Protein AF-H8ZH19-F1 (afdb_monomer_lite)

Sequence (104 aa):
SQDIRFMGSVVNFMPLTSICFNVSSLSLCGMPFLAGFYSKDLILDMVCLSWVNFLIFFLYFFSTGLTASYSFRLFYYSVFGDYNFFSSFSFNDNNYYISFGMMG

Organism: NCBI:txid1034397

Structure (mmCIF, N/CA/C/O backbone):
data_AF-H8ZH19-F1
#
_entry.id   AF-H8ZH19-F1
#
loop_
_atom_site.group_PDB
_atom_site.id
_atom_site.type_symbol
_atom_site.label_atom_id
_atom_site.label_alt_id
_atom_site.label_comp_id
_atom_site.label_asym_id
_atom_site.label_entity_id
_atom_site.label_seq_id
_atom_site.pdbx_PDB_ins_code
_atom_site.Cartn_x
_atom_site.Cartn_y
_atom_site.Cartn_z
_atom_site.occupancy
_atom_site.B_iso_or_equiv
_atom_site.auth_seq_id
_atom_site.auth_comp_id
_atom_site.auth_asym_id
_atom_site.auth_atom_id
_atom_site.pdbx_PDB_model_num
ATOM 1 N N . SER A 1 1 ? -9.662 -12.685 13.508 1.00 67.44 1 SER A N 1
ATOM 2 C CA . SER A 1 1 ? -9.379 -13.473 12.288 1.00 67.44 1 SER A CA 1
ATOM 3 C C . SER A 1 1 ? -8.575 -12.604 11.333 1.00 67.44 1 SER A C 1
ATOM 5 O O . SER A 1 1 ? -8.728 -11.393 11.382 1.00 67.44 1 SER A O 1
ATOM 7 N N . GLN A 1 2 ? -7.697 -13.193 10.517 1.00 81.88 2 GLN A N 1
ATOM 8 C CA . GLN A 1 2 ? -6.859 -12.458 9.546 1.00 81.88 2 GLN A CA 1
ATOM 9 C C . GLN A 1 2 ? -7.499 -12.350 8.153 1.00 81.88 2 GLN A C 1
ATOM 11 O O . GLN A 1 2 ? -6.927 -11.773 7.234 1.00 81.88 2 GLN A O 1
ATOM 16 N N . ASP A 1 3 ? -8.687 -12.922 7.976 1.00 83.88 3 ASP A N 1
ATOM 17 C CA . ASP A 1 3 ? -9.400 -12.855 6.710 1.00 83.88 3 ASP A CA 1
ATOM 18 C C . ASP A 1 3 ? -9.877 -11.427 6.433 1.00 83.88 3 ASP A C 1
ATOM 20 O O . ASP A 1 3 ? -10.711 -10.887 7.160 1.00 83.88 3 ASP A O 1
ATOM 24 N N . ILE A 1 4 ? -9.434 -10.871 5.304 1.00 83.12 4 ILE A N 1
ATOM 25 C CA . ILE A 1 4 ? -9.768 -9.513 4.833 1.00 83.12 4 ILE A CA 1
ATOM 26 C C . ILE A 1 4 ? -11.291 -9.278 4.759 1.00 83.12 4 ILE A C 1
ATOM 28 O O . ILE A 1 4 ? -11.765 -8.169 4.974 1.00 83.12 4 ILE A O 1
ATOM 32 N N . ARG A 1 5 ? -12.081 -10.334 4.521 1.00 82.06 5 ARG A N 1
ATOM 33 C CA . ARG A 1 5 ? -13.556 -10.277 4.477 1.00 82.06 5 ARG A CA 1
ATOM 34 C C . ARG A 1 5 ? -14.193 -9.873 5.812 1.00 82.06 5 ARG A C 1
ATOM 36 O O . ARG A 1 5 ? -15.287 -9.320 5.812 1.00 82.06 5 ARG A O 1
ATOM 43 N N . PHE A 1 6 ? -13.515 -10.150 6.924 1.00 78.88 6 PHE A N 1
ATOM 44 C CA . PHE A 1 6 ? -13.953 -9.796 8.275 1.00 78.88 6 PHE A CA 1
ATOM 45 C C . PHE A 1 6 ? -13.222 -8.560 8.825 1.00 78.88 6 PHE A C 1
ATOM 47 O O . PHE A 1 6 ? -13.388 -8.241 9.994 1.00 78.88 6 PHE A O 1
ATOM 54 N N . MET A 1 7 ? -12.408 -7.871 8.014 1.00 76.12 7 MET A N 1
ATOM 55 C CA . MET A 1 7 ? -11.650 -6.667 8.393 1.00 76.12 7 MET A CA 1
ATOM 56 C C . MET A 1 7 ? -12.301 -5.387 7.842 1.00 76.12 7 MET A C 1
ATOM 58 O O . MET A 1 7 ? -11.608 -4.497 7.359 1.00 76.12 7 MET A O 1
ATOM 62 N N . GLY A 1 8 ? -13.632 -5.313 7.860 1.00 79.56 8 GLY A N 1
ATOM 63 C CA . GLY A 1 8 ? -14.362 -4.145 7.364 1.00 79.56 8 GLY A CA 1
ATOM 64 C C . GLY A 1 8 ? -14.366 -2.989 8.362 1.00 79.56 8 GLY A C 1
ATOM 65 O O . GLY A 1 8 ? -14.497 -3.212 9.561 1.00 79.56 8 GLY A O 1
ATOM 66 N N . SER A 1 9 ? -14.237 -1.755 7.871 1.00 79.19 9 SER A N 1
ATOM 67 C CA . SER A 1 9 ? -14.342 -0.520 8.664 1.00 79.19 9 SER A CA 1
ATOM 68 C C . SER A 1 9 ? -13.416 -0.462 9.898 1.00 79.19 9 SER A C 1
ATOM 70 O O . SER A 1 9 ? -13.777 0.022 10.975 1.00 79.19 9 SER A O 1
ATOM 72 N N . VAL A 1 10 ? -12.173 -0.937 9.745 1.00 81.81 10 VAL A N 1
ATOM 73 C CA . VAL A 1 10 ? -11.161 -0.960 10.827 1.00 81.81 10 VAL A CA 1
ATOM 74 C C . VAL A 1 10 ? -10.823 0.453 11.316 1.00 81.81 10 VAL A C 1
ATOM 76 O O . VAL A 1 10 ? -10.488 0.636 12.484 1.00 81.81 10 VAL A O 1
ATOM 79 N N . VAL A 1 11 ? -10.981 1.459 10.449 1.00 80.38 11 VAL A N 1
ATOM 80 C CA . VAL A 1 11 ? -10.729 2.878 10.753 1.00 80.38 11 VAL A CA 1
ATOM 81 C C . VAL A 1 11 ? -11.496 3.363 11.986 1.00 80.38 11 VAL A C 1
ATOM 83 O O . VAL A 1 11 ? -10.972 4.170 12.747 1.00 80.38 11 VAL A O 1
ATOM 86 N N . ASN A 1 12 ? -12.700 2.839 12.230 1.00 78.62 12 ASN A N 1
ATOM 87 C CA . ASN A 1 12 ? -13.537 3.284 13.345 1.00 78.62 12 ASN A CA 1
ATOM 88 C C . ASN A 1 12 ? -13.128 2.690 14.701 1.00 78.62 12 ASN A C 1
ATOM 90 O O . ASN A 1 12 ? -13.431 3.277 15.736 1.00 78.62 12 ASN A O 1
ATOM 94 N N . PHE A 1 13 ? -12.421 1.557 14.709 1.00 82.56 13 PHE A N 1
ATOM 95 C CA . PHE A 1 13 ? -11.983 0.894 15.942 1.00 82.56 13 PHE A CA 1
ATOM 96 C C . PHE A 1 13 ? -10.504 1.120 16.257 1.00 82.56 13 PHE A C 1
ATOM 98 O O . PHE A 1 13 ? -10.132 1.205 17.425 1.00 82.56 13 PHE A O 1
ATOM 105 N N . MET A 1 14 ? -9.661 1.192 15.227 1.00 85.31 14 MET A N 1
ATOM 106 C CA . MET A 1 14 ? -8.209 1.319 15.344 1.00 85.31 14 MET A CA 1
ATOM 107 C C . MET A 1 14 ? -7.691 2.339 14.308 1.00 85.31 14 MET A C 1
ATOM 109 O O . MET A 1 14 ? -7.173 1.973 13.244 1.00 85.31 14 MET A O 1
ATOM 113 N N . PRO A 1 15 ? -7.895 3.648 14.555 1.00 83.94 15 PRO A N 1
ATOM 114 C CA . PRO A 1 15 ? -7.669 4.683 13.549 1.00 83.94 15 PRO A CA 1
ATOM 115 C C . PRO A 1 15 ? -6.189 4.836 13.190 1.00 83.94 15 PRO A C 1
ATOM 117 O O . PRO A 1 15 ? -5.863 4.933 12.009 1.00 83.94 15 PRO A O 1
ATOM 120 N N . LEU A 1 16 ? -5.281 4.797 14.170 1.00 87.81 16 LEU A N 1
ATOM 121 C CA . LEU A 1 16 ? -3.851 4.987 13.915 1.00 87.81 16 LEU A CA 1
ATOM 122 C C . LEU A 1 16 ? -3.298 3.851 13.052 1.00 87.81 16 LEU A C 1
ATOM 124 O O . LEU A 1 16 ? -2.705 4.092 11.998 1.00 87.81 16 LEU A O 1
ATOM 128 N N . THR A 1 17 ? -3.537 2.610 13.473 1.00 89.19 17 THR A N 1
ATOM 129 C CA . THR A 1 17 ? -3.030 1.440 12.752 1.00 89.19 17 THR A CA 1
ATOM 130 C C . THR A 1 17 ? -3.607 1.340 11.345 1.00 89.19 17 THR A C 1
ATOM 132 O O . THR A 1 17 ? -2.860 1.075 10.400 1.00 89.19 17 THR A O 1
ATOM 135 N N . SER A 1 18 ? -4.905 1.608 11.176 1.00 88.81 18 SER A N 1
ATOM 136 C CA . SER A 1 18 ? -5.558 1.568 9.864 1.00 88.81 18 SER A CA 1
ATOM 137 C C . SER A 1 18 ? -4.991 2.604 8.887 1.00 88.81 18 SER A C 1
ATOM 139 O O . SER A 1 18 ? -4.762 2.281 7.720 1.00 88.81 18 SER A O 1
ATOM 141 N N . ILE A 1 19 ? -4.706 3.828 9.345 1.00 89.19 19 ILE A N 1
ATOM 142 C CA . ILE A 1 19 ? -4.141 4.887 8.501 1.00 89.19 19 ILE A CA 1
ATOM 143 C C . ILE A 1 19 ? -2.716 4.520 8.092 1.00 89.19 19 ILE A C 1
ATOM 145 O O . ILE A 1 19 ? -2.420 4.505 6.899 1.00 89.19 19 ILE A O 1
ATOM 149 N N . CYS A 1 20 ? -1.851 4.157 9.041 1.00 91.31 20 CYS A N 1
ATOM 150 C CA . CYS A 1 20 ? -0.476 3.743 8.745 1.00 91.31 20 CYS A CA 1
ATOM 151 C C . CYS A 1 20 ? -0.435 2.546 7.776 1.00 91.31 20 CYS A C 1
ATOM 153 O O . CYS A 1 20 ? 0.359 2.519 6.831 1.00 91.31 20 CYS A O 1
ATOM 155 N N . PHE A 1 21 ? -1.329 1.573 7.960 1.00 91.50 21 PHE A N 1
ATOM 156 C CA . PHE A 1 21 ? -1.441 0.414 7.078 1.00 91.50 21 PHE A CA 1
ATOM 157 C C . PHE A 1 21 ? -1.887 0.796 5.659 1.00 91.50 21 PHE A C 1
ATOM 159 O O . PHE A 1 21 ? -1.270 0.389 4.675 1.00 91.50 21 PHE A O 1
ATOM 166 N N . ASN A 1 22 ? -2.910 1.640 5.526 1.00 91.00 22 ASN A N 1
ATOM 167 C CA . ASN A 1 22 ? -3.368 2.084 4.212 1.00 91.00 22 ASN A CA 1
ATOM 168 C C . ASN A 1 22 ? -2.328 2.979 3.512 1.00 91.00 22 ASN A C 1
ATOM 170 O O . ASN A 1 22 ? -2.062 2.787 2.325 1.00 91.00 22 ASN A O 1
ATOM 174 N N . VAL A 1 23 ? -1.668 3.892 4.234 1.00 92.12 23 VAL A N 1
ATOM 175 C CA . VAL A 1 23 ? -0.600 4.756 3.694 1.00 92.12 23 VAL A CA 1
ATOM 176 C C . VAL A 1 23 ? 0.594 3.930 3.211 1.00 92.12 23 VAL A C 1
ATOM 178 O O . VAL A 1 23 ? 1.099 4.165 2.114 1.00 92.12 23 VAL A O 1
ATOM 181 N N . SER A 1 24 ? 1.017 2.923 3.976 1.00 91.31 24 SER A N 1
ATOM 182 C CA . SER A 1 24 ? 2.087 2.010 3.550 1.00 91.31 24 SER A CA 1
ATOM 183 C C . SER A 1 24 ? 1.679 1.135 2.356 1.00 91.31 24 SER A C 1
ATOM 185 O O . SER A 1 24 ? 2.493 0.888 1.468 1.00 91.31 24 SER A O 1
ATOM 187 N N . SER A 1 25 ? 0.412 0.726 2.248 1.00 92.38 25 SER A N 1
ATOM 188 C CA . SER A 1 25 ? -0.078 -0.005 1.067 1.00 92.38 25 SER A CA 1
ATOM 189 C C . SER A 1 25 ? -0.102 0.854 -0.213 1.00 92.38 25 SER A C 1
ATOM 191 O O . SER A 1 25 ? 0.169 0.350 -1.310 1.00 92.38 25 SER A O 1
ATOM 193 N N . LEU A 1 26 ? -0.369 2.159 -0.074 1.00 91.00 26 LEU A N 1
ATOM 194 C CA . LEU A 1 26 ? -0.315 3.147 -1.157 1.00 91.00 26 LEU A CA 1
ATOM 195 C C . LEU A 1 26 ? 1.128 3.479 -1.548 1.00 91.00 26 LEU A C 1
ATOM 197 O O . LEU A 1 26 ? 1.429 3.588 -2.740 1.00 91.00 26 LEU A O 1
ATOM 201 N N . SER A 1 27 ? 2.039 3.582 -0.574 1.00 92.31 27 SER A N 1
ATOM 202 C CA . SER A 1 27 ? 3.466 3.764 -0.861 1.00 92.31 27 SER A CA 1
ATOM 203 C C . SER A 1 27 ? 4.029 2.549 -1.599 1.00 92.31 27 SER A C 1
ATOM 205 O O . SER A 1 27 ? 4.729 2.722 -2.593 1.00 92.31 27 SER A O 1
ATOM 207 N N . LEU A 1 28 ? 3.635 1.329 -1.212 1.00 91.12 28 LEU A N 1
ATOM 208 C CA . LEU A 1 28 ? 4.006 0.100 -1.912 1.00 91.12 28 LEU A CA 1
ATOM 209 C C . LEU A 1 28 ? 3.507 0.088 -3.362 1.00 91.12 28 LEU A C 1
ATOM 211 O O . LEU A 1 28 ? 4.215 -0.400 -4.236 1.00 91.12 28 LEU A O 1
ATOM 215 N N . CYS A 1 29 ? 2.321 0.629 -3.649 1.00 90.38 29 CYS A N 1
ATOM 216 C CA . CYS A 1 29 ? 1.805 0.749 -5.017 1.00 90.38 29 CYS A CA 1
ATOM 217 C C . CYS A 1 29 ? 2.548 1.813 -5.854 1.00 90.38 29 CYS A C 1
ATOM 219 O O . CYS A 1 29 ? 2.512 1.739 -7.078 1.00 90.38 29 CYS A O 1
ATOM 221 N N . GLY A 1 30 ? 3.248 2.761 -5.222 1.00 88.06 30 GLY A N 1
ATOM 222 C CA . GLY A 1 30 ? 3.911 3.875 -5.909 1.00 88.06 30 GLY A CA 1
ATOM 223 C C . GLY A 1 30 ? 3.004 5.091 -6.125 1.00 88.06 30 GLY A C 1
ATOM 224 O O . GLY A 1 30 ? 3.136 5.780 -7.128 1.00 88.06 30 GLY A O 1
ATOM 225 N N . MET A 1 31 ? 2.062 5.353 -5.212 1.00 89.81 31 MET A N 1
ATOM 226 C CA . MET A 1 31 ? 1.207 6.548 -5.259 1.00 89.81 31 MET A CA 1
ATOM 227 C C . MET A 1 31 ? 2.067 7.836 -5.293 1.00 89.81 31 MET A C 1
ATOM 229 O O . MET A 1 31 ? 3.053 7.907 -4.549 1.00 89.81 31 MET A O 1
ATOM 233 N N . PRO A 1 32 ? 1.721 8.856 -6.110 1.00 83.75 32 PRO A N 1
ATOM 234 C CA . PRO A 1 32 ? 2.539 10.060 -6.263 1.00 83.75 32 PRO A CA 1
ATOM 235 C C . PRO A 1 32 ? 2.780 10.760 -4.920 1.00 83.75 32 PRO A C 1
ATOM 237 O O . PRO A 1 32 ? 1.898 10.794 -4.062 1.00 83.75 32 PRO A O 1
ATOM 240 N N . PHE A 1 33 ? 3.978 11.330 -4.761 1.00 87.31 33 PHE A N 1
ATOM 241 C CA . PHE A 1 33 ? 4.480 12.019 -3.558 1.00 87.31 33 PHE A CA 1
ATOM 242 C C . PHE A 1 33 ? 4.850 11.137 -2.352 1.00 87.31 33 PHE A C 1
ATOM 244 O O . PHE A 1 33 ? 5.416 11.658 -1.390 1.00 87.31 33 PHE A O 1
ATOM 251 N N . LEU A 1 34 ? 4.606 9.821 -2.381 1.00 91.12 34 LEU A N 1
ATOM 252 C CA . LEU A 1 34 ? 5.051 8.911 -1.318 1.00 91.12 34 LEU A CA 1
ATOM 253 C C . LEU A 1 34 ? 6.440 8.326 -1.617 1.00 91.12 34 LEU A C 1
ATOM 255 O O . LEU A 1 34 ? 6.877 8.260 -2.762 1.00 91.12 34 LEU A O 1
ATOM 259 N N . ALA A 1 35 ? 7.130 7.839 -0.582 1.00 89.94 35 ALA A N 1
ATOM 260 C CA . ALA A 1 35 ? 8.495 7.310 -0.694 1.00 89.94 35 ALA A CA 1
ATOM 261 C C . ALA A 1 35 ? 8.660 6.222 -1.777 1.00 89.94 35 ALA A C 1
ATOM 263 O O . ALA A 1 35 ? 9.684 6.172 -2.453 1.00 89.94 35 ALA A O 1
ATOM 264 N N . GLY A 1 36 ? 7.646 5.371 -1.972 1.00 89.69 36 GLY A N 1
ATOM 265 C CA . GLY A 1 36 ? 7.696 4.302 -2.970 1.00 89.69 36 GLY A CA 1
ATOM 266 C C . GLY A 1 36 ? 7.607 4.777 -4.422 1.00 89.69 36 GLY A C 1
ATOM 267 O O . GLY A 1 36 ? 8.077 4.063 -5.300 1.00 89.69 36 GLY A O 1
ATOM 268 N N . PHE A 1 37 ? 7.073 5.974 -4.683 1.00 91.00 37 PHE A N 1
ATOM 269 C CA . PHE A 1 37 ? 7.101 6.589 -6.013 1.00 91.00 37 PHE A CA 1
ATOM 270 C C . PHE A 1 37 ? 8.539 6.919 -6.419 1.00 91.00 37 PHE A C 1
ATOM 272 O O . PHE A 1 37 ? 8.994 6.492 -7.471 1.00 91.00 37 PHE A O 1
ATOM 279 N N . TYR A 1 38 ? 9.303 7.566 -5.532 1.00 90.69 38 TYR A N 1
ATOM 280 C CA . TYR A 1 38 ? 10.689 7.949 -5.818 1.00 90.69 38 TYR A CA 1
ATOM 281 C C . TYR A 1 38 ? 11.598 6.756 -6.125 1.00 90.69 38 TYR A C 1
ATOM 283 O O . TYR A 1 38 ? 12.480 6.868 -6.966 1.00 90.69 38 TYR A O 1
ATOM 291 N N . SER A 1 39 ? 11.407 5.613 -5.463 1.00 91.44 39 SER A N 1
ATOM 292 C CA . SER A 1 39 ? 12.201 4.419 -5.762 1.00 91.44 39 SER A CA 1
ATOM 293 C C . SER A 1 39 ? 11.699 3.687 -7.005 1.00 91.44 39 SER A C 1
ATOM 295 O O . SER A 1 39 ? 12.511 3.318 -7.852 1.00 91.44 39 SER A O 1
ATOM 297 N N . LYS A 1 40 ? 10.383 3.476 -7.139 1.00 89.81 40 LYS A N 1
ATOM 298 C CA . LYS A 1 40 ? 9.823 2.711 -8.260 1.00 89.81 40 LYS A CA 1
ATOM 299 C C . LYS A 1 40 ? 9.945 3.435 -9.596 1.00 89.81 40 LYS A C 1
ATOM 301 O O . LYS A 1 40 ? 10.307 2.769 -10.561 1.00 89.81 40 LYS A O 1
ATOM 306 N N . ASP A 1 41 ? 9.718 4.746 -9.652 1.00 89.12 41 ASP A N 1
ATOM 307 C CA . ASP A 1 41 ? 9.841 5.508 -10.901 1.00 89.12 41 ASP A CA 1
ATOM 308 C C . ASP A 1 41 ? 11.284 5.523 -11.401 1.00 89.12 41 ASP A C 1
ATOM 310 O O . ASP A 1 41 ? 11.531 5.222 -12.565 1.00 89.12 41 ASP A O 1
ATOM 314 N N . LEU A 1 42 ? 12.259 5.736 -10.508 1.00 89.44 42 LEU A N 1
ATOM 315 C CA . LEU A 1 42 ? 13.677 5.661 -10.875 1.00 89.44 42 LEU A CA 1
ATOM 316 C C . LEU A 1 42 ? 14.067 4.271 -11.394 1.00 89.44 42 LEU A C 1
ATOM 318 O O . LEU A 1 42 ? 14.829 4.162 -12.353 1.00 89.44 42 LEU A O 1
ATOM 322 N N . ILE A 1 43 ? 13.558 3.196 -10.781 1.00 90.25 43 ILE A N 1
ATOM 323 C CA . ILE A 1 43 ? 13.819 1.830 -11.260 1.00 90.25 43 ILE A CA 1
ATOM 324 C C . ILE A 1 43 ? 13.182 1.616 -12.637 1.00 90.25 43 ILE A C 1
ATOM 326 O O . ILE A 1 43 ? 13.808 1.008 -13.504 1.00 90.25 43 ILE A O 1
ATOM 330 N N . LEU A 1 44 ? 11.965 2.114 -12.853 1.00 88.25 44 LEU A N 1
ATOM 331 C CA . LEU A 1 44 ? 11.253 1.974 -14.119 1.00 88.25 44 LEU A CA 1
ATOM 332 C C . LEU A 1 44 ? 11.983 2.725 -15.245 1.00 88.25 44 LEU A C 1
ATOM 334 O O . LEU A 1 44 ? 12.230 2.131 -16.296 1.00 88.25 44 LEU A O 1
ATOM 338 N N . ASP A 1 45 ? 12.447 3.949 -14.991 1.00 88.31 45 ASP A N 1
ATOM 339 C CA . ASP A 1 45 ? 13.272 4.717 -15.932 1.00 88.31 45 ASP A CA 1
ATOM 340 C C . ASP A 1 45 ? 14.579 3.987 -16.273 1.00 88.31 45 ASP A C 1
ATOM 342 O O . ASP A 1 45 ? 14.948 3.865 -17.444 1.00 88.31 45 ASP A O 1
ATOM 346 N N . MET A 1 46 ? 15.258 3.421 -15.269 1.00 88.31 46 MET A N 1
ATOM 347 C CA . MET A 1 46 ? 16.476 2.631 -15.479 1.00 88.31 46 MET A CA 1
ATOM 348 C C . MET A 1 46 ? 16.218 1.370 -16.315 1.00 88.31 46 MET A C 1
ATOM 350 O O . MET A 1 46 ? 17.043 1.009 -17.158 1.00 88.31 46 MET A O 1
ATOM 354 N N . VAL A 1 47 ? 15.081 0.695 -16.121 1.00 88.00 47 VAL A N 1
ATOM 355 C CA . VAL A 1 47 ? 14.685 -0.484 -16.912 1.00 88.00 47 VAL A CA 1
ATOM 356 C C . VAL A 1 47 ? 14.337 -0.094 -18.352 1.00 88.00 47 VAL A C 1
ATOM 358 O O . VAL A 1 47 ? 14.668 -0.839 -19.270 1.00 88.00 47 VAL A O 1
ATOM 361 N N . CYS A 1 48 ? 13.731 1.074 -18.568 1.00 85.62 48 CYS A N 1
ATOM 362 C CA . CYS A 1 48 ? 13.452 1.605 -19.904 1.00 85.62 48 CYS A CA 1
ATOM 363 C C . CYS A 1 48 ? 14.722 2.018 -20.666 1.00 85.62 48 CYS A C 1
ATOM 365 O O . CYS A 1 48 ? 14.788 1.843 -21.881 1.00 85.62 48 CYS A O 1
ATOM 367 N N . LEU A 1 49 ? 15.721 2.567 -19.970 1.00 87.12 49 LEU A N 1
ATOM 368 C CA . LEU A 1 49 ? 16.988 3.011 -20.565 1.00 87.12 49 LEU A CA 1
ATOM 369 C C . LEU A 1 49 ? 17.989 1.867 -20.784 1.00 87.12 49 LEU A C 1
ATOM 371 O O . LEU A 1 49 ? 18.885 1.976 -21.624 1.00 87.12 49 LEU A O 1
ATOM 375 N N . SER A 1 50 ? 17.874 0.781 -20.019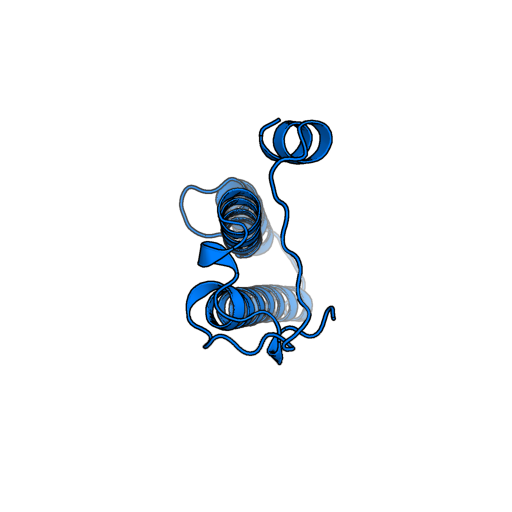 1.00 83.56 50 SER A N 1
ATOM 376 C CA . SER A 1 50 ? 18.783 -0.361 -20.112 1.00 83.56 50 SER A CA 1
ATOM 377 C C . SER A 1 50 ? 18.340 -1.380 -21.163 1.00 83.56 50 SER A C 1
ATOM 379 O O . SER A 1 50 ? 17.168 -1.529 -21.496 1.00 83.56 50 SER A O 1
ATOM 381 N N . TRP A 1 51 ? 19.312 -2.121 -21.698 1.00 82.31 51 TRP A N 1
ATOM 382 C CA . TRP A 1 51 ? 19.087 -3.165 -22.699 1.00 82.31 51 TRP A CA 1
ATOM 383 C C . TRP A 1 51 ? 18.594 -4.454 -22.027 1.00 82.31 51 TRP A C 1
ATOM 385 O O . TRP A 1 51 ? 19.319 -5.446 -21.935 1.00 82.31 51 TRP A O 1
ATOM 395 N N . VAL A 1 52 ? 17.367 -4.427 -21.504 1.00 84.81 52 VAL A N 1
ATOM 396 C CA . VAL A 1 52 ? 16.726 -5.579 -20.8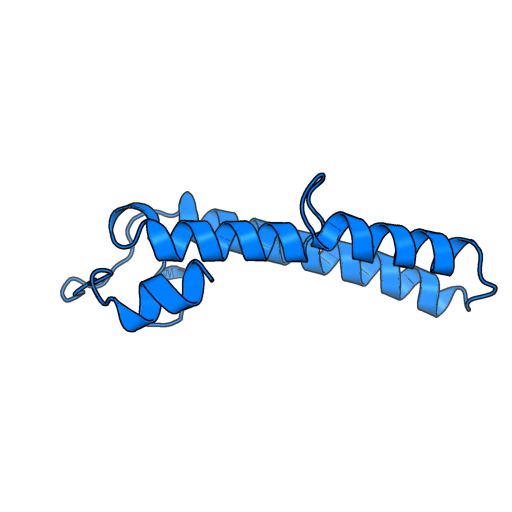55 1.00 84.81 52 VAL A CA 1
ATOM 397 C C . VAL A 1 52 ? 15.979 -6.426 -21.888 1.00 84.81 52 VAL A C 1
ATOM 399 O O . VAL A 1 52 ? 15.392 -5.913 -22.838 1.00 84.81 52 VAL A O 1
ATOM 402 N N . ASN A 1 53 ? 15.956 -7.748 -21.690 1.00 88.81 53 ASN A N 1
ATOM 403 C CA . ASN A 1 53 ? 15.142 -8.652 -22.504 1.00 88.81 53 ASN A CA 1
ATOM 404 C C . ASN A 1 53 ? 13.660 -8.243 -22.485 1.00 88.81 53 ASN A C 1
ATOM 406 O O . ASN A 1 53 ? 13.082 -8.032 -21.417 1.00 88.81 53 ASN A O 1
ATOM 410 N N . PHE A 1 54 ? 13.018 -8.262 -23.657 1.00 87.06 54 PHE A N 1
ATOM 411 C CA . PHE A 1 54 ? 11.605 -7.896 -23.823 1.00 87.06 54 PHE A CA 1
ATOM 412 C C . PHE A 1 54 ? 10.655 -8.666 -22.885 1.00 87.06 54 PHE A C 1
ATOM 414 O O . PHE A 1 54 ? 9.704 -8.101 -22.354 1.00 87.06 54 PHE A O 1
ATOM 421 N N . LEU A 1 55 ? 10.940 -9.946 -22.618 1.00 91.31 55 LEU A N 1
ATOM 422 C CA . LEU A 1 55 ? 10.157 -10.761 -21.682 1.00 91.31 55 LEU A CA 1
ATOM 423 C C . LEU A 1 55 ? 10.217 -10.238 -20.240 1.00 91.31 55 LEU A C 1
ATOM 425 O O . LEU A 1 55 ? 9.193 -10.187 -19.564 1.00 91.31 55 LEU A O 1
ATOM 429 N N . ILE A 1 56 ? 11.403 -9.841 -19.769 1.00 89.81 56 ILE A N 1
ATOM 430 C CA . ILE A 1 56 ? 11.592 -9.313 -18.409 1.00 89.81 56 ILE A CA 1
ATOM 431 C C . ILE A 1 56 ? 10.918 -7.947 -18.296 1.00 89.81 56 ILE A C 1
ATOM 433 O O . ILE A 1 56 ? 10.231 -7.691 -17.311 1.00 89.81 56 ILE A O 1
ATOM 437 N N . PHE A 1 57 ? 11.054 -7.111 -19.328 1.00 89.94 57 PHE A N 1
ATOM 438 C CA . PHE A 1 57 ? 10.354 -5.835 -19.417 1.00 89.94 57 PHE A CA 1
ATOM 439 C C . PHE A 1 57 ? 8.836 -6.029 -19.279 1.00 89.94 57 PHE A C 1
ATOM 441 O O . PHE A 1 57 ? 8.218 -5.454 -18.386 1.00 89.94 57 PHE A O 1
ATOM 448 N N . PHE A 1 58 ? 8.237 -6.914 -20.082 1.00 90.88 58 PHE A N 1
ATOM 449 C CA . PHE A 1 58 ? 6.799 -7.186 -20.017 1.00 90.88 58 PHE A CA 1
ATOM 450 C C . PHE A 1 58 ? 6.350 -7.699 -18.639 1.00 90.88 58 PHE A C 1
ATOM 452 O O . PHE A 1 58 ? 5.380 -7.191 -18.074 1.00 90.88 58 PHE A O 1
ATOM 459 N N . LEU A 1 59 ? 7.067 -8.675 -18.073 1.00 92.88 59 LEU A N 1
ATOM 460 C CA . LEU A 1 59 ? 6.745 -9.227 -16.755 1.00 92.88 59 LEU A CA 1
ATOM 461 C C . LEU A 1 59 ? 6.856 -8.176 -15.645 1.00 92.88 59 LEU A C 1
ATOM 463 O O . LEU A 1 59 ? 6.038 -8.186 -14.726 1.00 92.88 59 LEU A O 1
ATOM 467 N N . TYR A 1 60 ? 7.816 -7.253 -15.741 1.00 91.25 60 TYR A N 1
ATOM 468 C CA . TYR A 1 60 ? 7.969 -6.164 -14.783 1.00 91.25 60 TYR A CA 1
ATOM 469 C C . TYR A 1 60 ? 6.733 -5.256 -14.771 1.00 91.25 60 TYR A C 1
ATOM 471 O O . TYR A 1 60 ? 6.100 -5.118 -13.724 1.00 91.25 60 TYR A O 1
ATOM 479 N N . PHE A 1 61 ? 6.315 -4.732 -15.929 1.00 90.44 61 PHE A N 1
ATO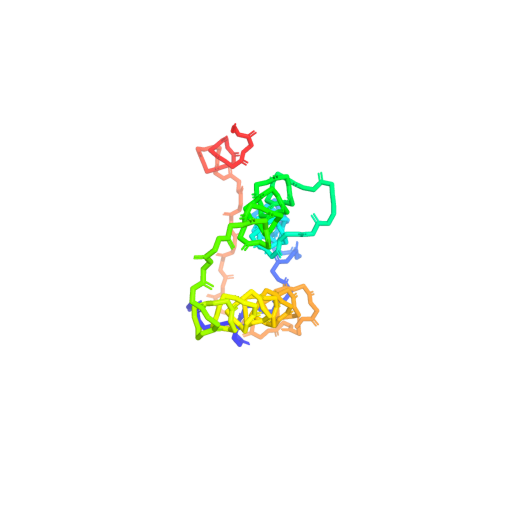M 480 C CA . PHE A 1 61 ? 5.111 -3.892 -16.034 1.00 90.44 61 PHE A CA 1
ATOM 481 C C . PHE A 1 61 ? 3.831 -4.633 -15.637 1.00 90.44 61 PHE A C 1
ATOM 483 O O . PHE A 1 61 ? 2.946 -4.070 -14.992 1.00 90.44 61 PHE A O 1
ATOM 490 N N . PHE A 1 62 ? 3.725 -5.916 -15.985 1.00 94.19 62 PHE A N 1
ATOM 491 C CA . PHE A 1 62 ? 2.584 -6.722 -15.564 1.00 94.19 62 PHE A CA 1
ATOM 492 C C . PHE A 1 62 ? 2.549 -6.893 -14.038 1.00 94.19 62 PHE A C 1
ATOM 494 O O . PHE A 1 62 ? 1.498 -6.741 -13.412 1.00 94.19 62 PHE A O 1
ATOM 501 N N . SER A 1 63 ? 3.703 -7.145 -13.414 1.00 92.88 63 SER A N 1
ATOM 502 C CA . SER A 1 63 ? 3.803 -7.290 -11.962 1.00 92.88 63 SER A CA 1
ATOM 503 C C . SER A 1 63 ? 3.464 -5.998 -11.214 1.00 92.88 63 SER A C 1
ATOM 505 O O . SER A 1 63 ? 2.730 -6.052 -10.226 1.00 92.88 63 SER A O 1
ATOM 507 N N . THR A 1 64 ? 3.905 -4.829 -11.696 1.00 92.12 64 THR A N 1
ATOM 508 C CA . THR A 1 64 ? 3.568 -3.542 -11.069 1.00 92.12 64 THR A CA 1
ATOM 509 C C . THR A 1 64 ? 2.063 -3.273 -11.143 1.00 92.12 64 THR A C 1
ATOM 511 O O . THR A 1 64 ? 1.463 -2.903 -10.130 1.00 92.12 64 THR A O 1
ATOM 514 N N . GLY A 1 65 ? 1.417 -3.592 -12.269 1.00 92.81 65 GLY A N 1
ATOM 515 C CA . GLY A 1 65 ? -0.044 -3.554 -12.400 1.00 92.81 65 GLY A CA 1
ATOM 516 C C . GLY A 1 65 ? -0.775 -4.483 -11.417 1.00 92.81 65 GLY A C 1
ATOM 517 O O . GLY A 1 65 ? -1.764 -4.081 -10.797 1.00 92.81 65 GLY A O 1
ATOM 518 N N . LEU A 1 66 ? -0.271 -5.704 -11.203 1.00 93.75 66 LEU A N 1
ATOM 519 C CA . LEU A 1 66 ? -0.829 -6.628 -10.205 1.00 93.75 66 LEU A CA 1
ATOM 520 C C . LEU A 1 66 ? -0.658 -6.118 -8.768 1.00 93.75 66 LEU A C 1
ATOM 522 O O . LEU A 1 66 ? -1.569 -6.271 -7.955 1.00 93.75 66 LEU A O 1
ATOM 526 N N . THR A 1 67 ? 0.471 -5.479 -8.444 1.00 93.31 67 THR A N 1
ATOM 527 C CA . THR A 1 67 ? 0.640 -4.872 -7.113 1.00 93.31 67 THR A CA 1
ATOM 528 C C . THR A 1 67 ? -0.364 -3.750 -6.875 1.00 93.31 67 THR A C 1
ATOM 530 O O . THR A 1 67 ? -0.930 -3.664 -5.786 1.00 93.31 67 THR A O 1
ATOM 533 N N . ALA A 1 68 ? -0.663 -2.954 -7.906 1.00 92.25 68 ALA A N 1
ATOM 534 C CA . ALA A 1 68 ? -1.666 -1.905 -7.810 1.00 92.25 68 ALA A CA 1
ATOM 535 C C . ALA A 1 68 ? -3.068 -2.471 -7.565 1.00 92.25 68 ALA A C 1
ATOM 537 O O . ALA A 1 68 ? -3.760 -2.027 -6.647 1.00 92.25 68 ALA A O 1
ATOM 538 N N . SER A 1 69 ? -3.476 -3.497 -8.320 1.00 93.69 69 SER A N 1
ATOM 539 C CA . SER A 1 69 ? -4.795 -4.118 -8.136 1.00 93.69 69 SER A CA 1
ATOM 540 C C . SER A 1 69 ? -4.962 -4.745 -6.746 1.00 93.69 69 SER A C 1
ATOM 542 O O . SER A 1 69 ? -6.033 -4.631 -6.142 1.00 93.69 69 SER A O 1
ATOM 544 N N . TYR A 1 70 ? -3.896 -5.337 -6.196 1.00 92.56 70 TYR A N 1
ATOM 545 C CA . TYR A 1 70 ? -3.881 -5.834 -4.821 1.00 92.56 70 TYR A CA 1
ATOM 546 C C . TYR A 1 70 ? -4.056 -4.705 -3.795 1.00 92.56 70 TYR A C 1
ATOM 548 O O . TYR A 1 70 ? -4.932 -4.809 -2.932 1.00 92.56 70 TYR A O 1
ATOM 556 N N . SER A 1 71 ? -3.276 -3.621 -3.900 1.00 91.75 71 SER A N 1
ATOM 557 C CA . SER A 1 71 ? -3.370 -2.484 -2.974 1.00 91.75 71 SER A CA 1
ATOM 558 C C . SER A 1 71 ? -4.759 -1.841 -2.998 1.00 91.75 71 SER A C 1
ATOM 560 O O . SER A 1 71 ? -5.323 -1.575 -1.937 1.00 91.75 71 SER A O 1
ATOM 562 N N . PHE A 1 72 ? -5.368 -1.672 -4.178 1.00 89.88 72 PHE A N 1
ATOM 563 C CA . PHE A 1 72 ? -6.734 -1.146 -4.285 1.00 89.88 72 PHE A CA 1
ATOM 564 C C . PHE A 1 72 ? -7.776 -2.065 -3.646 1.00 89.88 72 PHE A C 1
ATOM 566 O O . PHE A 1 72 ? -8.653 -1.590 -2.922 1.00 89.88 72 PHE A O 1
ATOM 573 N N . ARG A 1 73 ? -7.678 -3.383 -3.866 1.00 90.38 73 ARG A N 1
ATOM 574 C CA . ARG A 1 73 ? -8.571 -4.358 -3.223 1.00 90.38 73 ARG A CA 1
ATOM 575 C C . ARG A 1 73 ? -8.466 -4.277 -1.701 1.00 90.38 73 ARG A C 1
ATOM 577 O O . ARG A 1 73 ? -9.483 -4.316 -1.015 1.00 90.38 73 ARG A O 1
ATOM 584 N N . LEU A 1 74 ? -7.250 -4.192 -1.174 1.00 89.56 74 LEU A N 1
ATOM 585 C CA . LEU A 1 74 ? -7.006 -4.119 0.262 1.00 89.56 74 LEU A CA 1
ATOM 586 C C . LEU A 1 74 ? -7.562 -2.822 0.863 1.00 89.56 74 LEU A C 1
ATOM 588 O O . LEU A 1 74 ? -8.264 -2.889 1.869 1.00 89.56 74 LEU A O 1
ATOM 592 N N . PHE A 1 75 ? -7.338 -1.685 0.201 1.00 89.06 75 PHE A N 1
ATOM 593 C CA . PHE A 1 75 ? -7.898 -0.391 0.595 1.00 89.06 75 PHE A CA 1
ATOM 594 C C . PHE A 1 75 ? -9.435 -0.396 0.614 1.00 89.06 75 PHE A C 1
ATOM 596 O O . PHE A 1 75 ? -10.054 0.123 1.543 1.00 89.06 75 PHE A O 1
ATOM 603 N N . TYR A 1 76 ? -10.061 -1.030 -0.384 1.00 87.88 76 TYR A N 1
ATOM 604 C CA . TYR A 1 76 ? -11.516 -1.166 -0.439 1.00 87.88 76 TYR A CA 1
ATOM 605 C C . TYR A 1 76 ? -12.070 -1.911 0.780 1.00 87.88 76 TYR A C 1
ATOM 607 O O . TYR A 1 76 ? -12.971 -1.411 1.451 1.00 87.88 76 TYR A O 1
ATOM 615 N N . TYR A 1 77 ? -11.508 -3.077 1.107 1.00 86.00 77 TYR A N 1
ATOM 616 C CA . TYR A 1 77 ? -11.991 -3.865 2.241 1.00 86.00 77 TYR A CA 1
ATOM 617 C C . TYR A 1 77 ? -11.682 -3.222 3.599 1.00 86.00 77 TYR A C 1
ATOM 619 O O . TYR A 1 77 ? -12.521 -3.312 4.491 1.00 86.00 77 TYR A O 1
ATOM 627 N N . SER A 1 78 ? -10.528 -2.566 3.767 1.00 85.19 78 SER A N 1
ATOM 628 C CA . SER A 1 78 ? -10.125 -1.984 5.056 1.00 85.19 78 SER A CA 1
ATOM 629 C C . SER A 1 78 ? -10.895 -0.706 5.417 1.00 85.19 78 SER A C 1
ATOM 631 O O . SER A 1 78 ? -11.215 -0.499 6.592 1.00 85.19 78 SER A O 1
ATOM 633 N N . VAL A 1 79 ? -11.188 0.152 4.429 1.00 82.50 79 VAL A N 1
ATOM 634 C CA . VAL A 1 79 ? -11.809 1.473 4.642 1.00 82.50 79 VAL A CA 1
ATOM 635 C C . VAL A 1 79 ? -13.304 1.471 4.337 1.00 82.50 79 VAL A C 1
ATOM 637 O O . VAL A 1 79 ? -14.084 1.962 5.148 1.00 82.50 79 VAL A O 1
ATOM 640 N N . PHE A 1 80 ? -13.707 0.931 3.183 1.00 78.81 80 PHE A N 1
ATOM 641 C CA . PH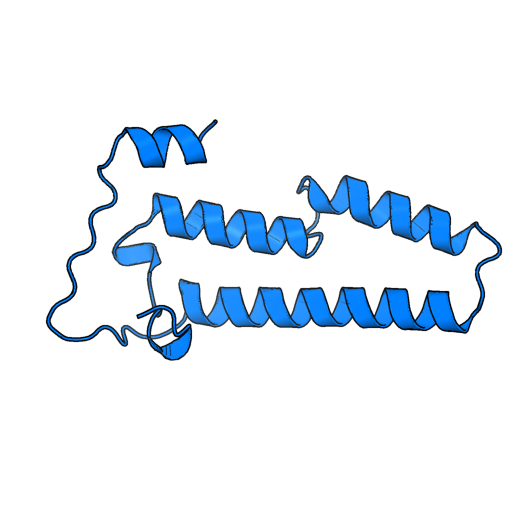E A 1 80 ? -15.085 1.033 2.683 1.00 78.81 80 PHE A CA 1
ATOM 642 C C . PHE A 1 80 ? -15.953 -0.191 2.981 1.00 78.81 80 PHE A C 1
ATOM 644 O O . PHE A 1 80 ? -17.159 -0.139 2.761 1.00 78.81 80 PHE A O 1
ATOM 651 N N . GLY A 1 81 ? -15.363 -1.295 3.444 1.00 76.56 81 GLY A N 1
ATOM 652 C CA . GLY A 1 81 ? -16.107 -2.506 3.774 1.00 76.56 81 GLY A CA 1
ATOM 653 C C . GLY A 1 81 ? -17.029 -2.319 4.981 1.00 76.56 81 GLY A C 1
ATOM 654 O O . GLY A 1 81 ? -16.645 -1.686 5.964 1.00 76.56 81 GLY A O 1
ATOM 655 N N . ASP A 1 82 ? -18.217 -2.923 4.922 1.00 74.31 82 ASP A N 1
ATOM 656 C CA . ASP A 1 82 ? -19.162 -2.969 6.041 1.00 74.31 82 ASP A CA 1
ATOM 657 C C . ASP A 1 82 ? -18.585 -3.701 7.262 1.00 74.31 82 ASP A C 1
ATOM 659 O O . ASP A 1 82 ? -17.722 -4.579 7.152 1.00 74.31 82 ASP A O 1
ATOM 663 N N . TYR A 1 83 ? -19.105 -3.371 8.445 1.00 71.88 83 TYR A N 1
ATOM 664 C CA . TYR A 1 83 ? -18.730 -4.006 9.706 1.00 71.88 83 TYR A CA 1
ATOM 665 C C . TYR A 1 83 ? -19.104 -5.496 9.731 1.00 71.88 83 TYR A C 1
ATOM 667 O O . TYR A 1 83 ? -20.219 -5.863 10.089 1.00 71.88 83 TYR A O 1
ATOM 675 N N . ASN A 1 84 ? -18.142 -6.365 9.417 1.00 71.19 84 ASN A N 1
ATOM 676 C CA . ASN A 1 84 ? -18.316 -7.826 9.416 1.00 71.19 84 ASN A CA 1
ATOM 677 C C . ASN A 1 84 ? -17.607 -8.512 10.597 1.00 71.19 84 ASN A C 1
ATOM 679 O O . ASN A 1 84 ? -17.130 -9.643 10.497 1.00 71.19 84 ASN A O 1
ATOM 683 N N . PHE A 1 85 ? -17.507 -7.820 11.726 1.00 72.25 85 PHE A N 1
ATOM 684 C CA . PHE A 1 85 ? -16.866 -8.321 12.934 1.00 72.25 85 PHE A CA 1
ATOM 685 C C . PHE A 1 85 ? -17.795 -9.293 13.696 1.00 72.25 85 PHE A C 1
ATOM 687 O O . PHE A 1 85 ? -18.968 -9.012 13.915 1.00 72.25 85 PHE A O 1
ATOM 694 N N . PHE A 1 86 ? -17.269 -10.446 14.125 1.00 70.62 86 PHE A N 1
ATOM 695 C CA . PHE A 1 86 ? -17.861 -11.318 15.143 1.00 70.62 86 PHE A CA 1
ATOM 696 C C . PHE A 1 86 ? -18.264 -10.531 16.401 1.00 70.62 86 PHE A C 1
ATOM 698 O O . PHE A 1 86 ? -17.594 -9.596 16.829 1.00 70.62 86 PHE A O 1
ATOM 705 N N . SER A 1 87 ? -19.346 -10.953 17.047 1.00 63.56 87 SER A N 1
ATOM 706 C CA . SER A 1 87 ? -19.948 -10.257 18.193 1.00 63.56 87 SER A CA 1
ATOM 707 C C . SER A 1 87 ? -19.038 -10.106 19.423 1.00 63.56 87 SER A C 1
ATOM 709 O O . SER A 1 87 ? -19.336 -9.306 20.303 1.00 63.56 87 SER A O 1
ATOM 711 N N . SER A 1 88 ? -17.933 -10.850 19.502 1.00 67.00 88 SER A N 1
ATOM 712 C CA . SER A 1 88 ? -16.963 -10.822 20.601 1.00 67.00 88 SER A CA 1
ATOM 713 C C . SER A 1 88 ? -15.593 -10.315 20.133 1.00 67.00 88 SER A C 1
ATOM 715 O O . SER A 1 88 ? -14.600 -11.043 20.202 1.00 67.00 88 SER A O 1
ATOM 717 N N . PHE A 1 89 ? -15.529 -9.087 19.618 1.00 70.69 89 PHE A N 1
ATOM 718 C CA . PHE A 1 89 ? -14.261 -8.444 19.271 1.00 70.69 89 PHE A CA 1
ATOM 719 C C . PHE A 1 89 ? -13.912 -7.320 20.249 1.00 70.69 89 PHE A C 1
ATOM 721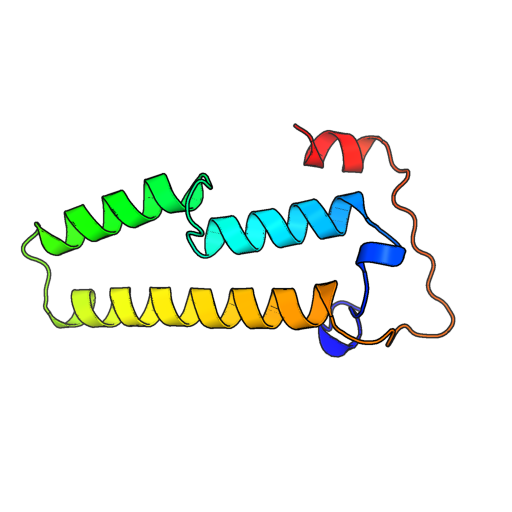 O O . PHE A 1 89 ? -14.718 -6.435 20.519 1.00 70.69 89 PHE A O 1
ATOM 728 N N . SER A 1 90 ? -12.682 -7.357 20.766 1.00 75.81 90 SER A N 1
ATOM 729 C CA . SER A 1 90 ? -12.078 -6.285 21.556 1.00 75.81 90 SER A CA 1
ATOM 730 C C . SER A 1 90 ? -10.952 -5.642 20.750 1.00 75.81 90 SER A C 1
ATOM 732 O O . SER A 1 90 ? -9.929 -6.284 20.502 1.00 75.81 90 SER A O 1
ATOM 734 N N . PHE A 1 91 ? -11.126 -4.381 20.365 1.00 76.19 91 PHE A N 1
ATOM 735 C CA . PHE A 1 91 ? -10.074 -3.575 19.752 1.00 76.19 91 PHE A CA 1
ATOM 736 C C . PHE A 1 91 ? -9.442 -2.675 20.813 1.00 76.19 91 PHE A C 1
ATOM 738 O O . PHE A 1 91 ? -10.152 -2.042 21.591 1.00 76.19 91 PHE A O 1
ATOM 745 N N . ASN A 1 92 ? -8.113 -2.640 20.868 1.00 79.31 92 ASN A N 1
ATOM 746 C CA . ASN A 1 92 ? -7.376 -1.751 21.759 1.00 79.31 92 ASN A CA 1
ATOM 747 C C . ASN A 1 92 ? -6.133 -1.228 21.035 1.00 79.31 92 ASN A C 1
ATOM 749 O O . ASN A 1 92 ? -5.197 -1.989 20.804 1.00 79.31 92 ASN A O 1
ATOM 753 N N . ASP A 1 93 ? -6.136 0.064 20.705 1.00 78.38 93 ASP A N 1
ATOM 754 C CA . ASP A 1 93 ? -5.030 0.751 20.021 1.00 78.38 93 ASP A CA 1
ATOM 755 C C . ASP A 1 93 ? -4.179 1.606 20.989 1.00 78.38 93 ASP A C 1
ATOM 757 O O . ASP A 1 93 ? -3.275 2.328 20.579 1.00 78.38 93 ASP A O 1
ATOM 761 N N . ASN A 1 94 ? -4.431 1.515 22.303 1.00 78.88 94 ASN A N 1
ATOM 762 C CA . ASN A 1 94 ? -3.810 2.386 23.313 1.00 78.88 94 ASN A CA 1
ATOM 763 C C . ASN A 1 94 ? -2.423 1.917 23.786 1.00 78.88 94 ASN A C 1
ATOM 765 O O . ASN A 1 94 ? -1.873 2.468 24.742 1.00 78.88 94 ASN A O 1
ATOM 769 N N . ASN A 1 95 ? -1.855 0.871 23.185 1.00 85.44 95 ASN A N 1
ATOM 770 C CA . ASN A 1 95 ? -0.567 0.353 23.629 1.00 85.44 95 ASN A CA 1
ATOM 771 C C . ASN A 1 95 ? 0.583 1.232 23.112 1.00 85.44 95 ASN A C 1
ATOM 773 O O . ASN A 1 95 ? 0.923 1.183 21.929 1.00 85.44 95 ASN A O 1
ATOM 777 N N . TYR A 1 96 ? 1.212 1.983 24.021 1.00 81.75 96 TYR A N 1
ATOM 778 C CA . TYR A 1 96 ? 2.292 2.928 23.718 1.00 81.75 96 TYR A CA 1
ATOM 779 C C . TYR A 1 96 ? 3.456 2.319 22.932 1.00 81.75 96 TYR A C 1
ATOM 781 O O . TYR A 1 96 ? 4.001 2.973 22.051 1.00 81.75 96 TYR A O 1
ATOM 789 N N . TYR A 1 97 ? 3.838 1.069 23.209 1.00 85.31 97 TYR A N 1
ATOM 790 C CA . TYR A 1 97 ? 4.951 0.432 22.497 1.00 85.31 97 TYR A CA 1
ATOM 791 C C . TYR A 1 97 ? 4.652 0.221 21.008 1.00 85.31 97 TYR A C 1
ATOM 793 O O . TYR A 1 97 ? 5.548 0.340 20.176 1.00 85.31 97 TYR A O 1
ATOM 801 N N . ILE A 1 98 ? 3.393 -0.075 20.673 1.00 87.56 98 ILE A N 1
ATOM 802 C CA . ILE A 1 98 ? 2.966 -0.321 19.293 1.00 87.56 98 ILE A CA 1
ATOM 803 C C . ILE A 1 98 ? 2.833 1.013 18.561 1.00 87.56 98 ILE A C 1
ATOM 805 O O . ILE A 1 98 ? 3.413 1.178 17.493 1.00 87.56 98 ILE A O 1
ATOM 809 N N . SER A 1 99 ? 2.137 1.987 19.152 1.00 85.75 99 SER A N 1
ATOM 810 C CA . SER A 1 99 ? 1.951 3.301 18.529 1.00 85.75 99 SER A CA 1
ATOM 811 C C . SER A 1 99 ? 3.272 4.046 18.326 1.00 85.75 99 SER A C 1
ATOM 813 O O . SER A 1 99 ? 3.465 4.656 17.275 1.00 85.75 99 SER A O 1
ATOM 815 N N . PHE A 1 100 ? 4.217 3.930 19.265 1.00 88.06 100 PHE A N 1
ATOM 816 C CA . PHE A 1 100 ? 5.559 4.496 19.117 1.00 88.06 100 PHE A CA 1
ATOM 817 C C . PHE A 1 100 ? 6.322 3.875 17.940 1.00 88.06 100 PHE A C 1
ATOM 819 O O . PHE A 1 100 ? 6.907 4.602 17.144 1.00 88.06 100 PHE A O 1
ATOM 826 N N . GLY A 1 101 ? 6.263 2.548 17.777 1.00 87.31 101 GLY A N 1
ATOM 827 C CA . GLY A 1 101 ? 6.909 1.859 16.656 1.00 87.31 101 GLY A CA 1
ATOM 828 C C . GLY A 1 101 ? 6.302 2.173 15.284 1.00 87.31 101 GLY A C 1
ATOM 829 O O . GLY A 1 101 ? 6.972 1.995 14.277 1.00 87.31 101 GLY A O 1
ATOM 830 N N . MET A 1 102 ? 5.048 2.632 15.229 1.00 87.19 102 MET A N 1
ATOM 831 C CA . MET A 1 102 ? 4.385 3.013 13.974 1.00 87.19 102 MET A CA 1
ATOM 832 C C . MET A 1 102 ? 4.603 4.479 13.589 1.00 87.19 102 MET A C 1
ATOM 834 O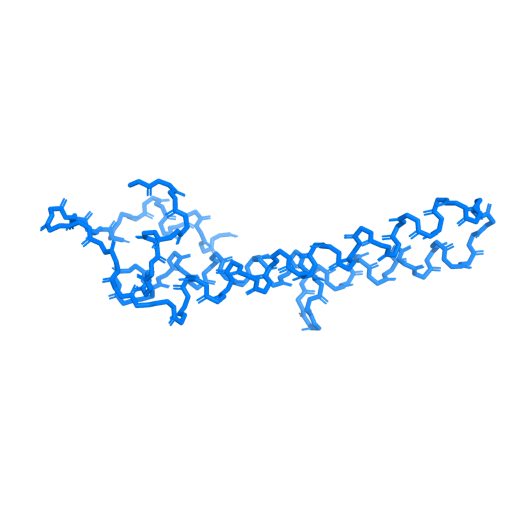 O . MET A 1 102 ? 4.438 4.821 12.420 1.00 87.19 102 MET A O 1
ATOM 838 N N . MET A 1 103 ? 4.910 5.342 14.561 1.00 83.00 103 MET A N 1
ATOM 839 C CA . MET A 1 103 ? 5.194 6.762 14.328 1.00 83.00 103 MET A CA 1
ATOM 840 C C . MET A 1 103 ? 6.682 7.070 14.119 1.00 83.00 103 MET A C 1
ATOM 842 O O . MET A 1 103 ? 6.987 8.151 13.616 1.00 83.00 103 MET A O 1
ATOM 846 N N . GLY A 1 104 ? 7.580 6.175 14.542 1.00 72.94 104 GLY A N 1
ATOM 847 C CA . GLY A 1 104 ? 9.028 6.281 14.320 1.00 72.94 104 GLY A CA 1
ATOM 848 C C . GLY A 1 104 ? 9.438 5.854 12.919 1.00 72.94 104 GLY A C 1
ATOM 849 O O . GLY A 1 104 ? 10.327 6.532 12.359 1.00 72.94 104 GLY A O 1
#

Foldseek 3Di:
DPDLLQQAAVCVQAVLVLVLVLLVLCLQLLPPPHPNVVVVVVVLVVVVPDPDDPVVNVVVVVVSVVSNVVSVVSCCSNHVNDNNHDPDDDGDNPDPVVSVVSVD

pLDDT: mean 85.52, std 6.82, range [63.56, 94.19]

Secondary structure (DSSP, 8-state):
---GGG-TTGGGT-HHHHHHHHHHHHHHHT-TTSHHHHHHHHHHHHHHHS---HHHHHHHHHHHHHHHHHHHHHHIIIIIS-----SS-------HHHHHHHH-

Radius of gyration: 17.59 Å; chains: 1; bounding box: 39×26×48 Å

InterPro domains:
  IPR001750 NADH:quinone oxidoreductase/Mrp antiporter, transmembrane domain [PF00361] (1-66)
  IPR003945 NADH-quinone oxidoreductase, chain 5-like [PTHR42829] (2-90)